Protein AF-A0A920JBH3-F1 (afdb_monomer_lite)

Structure (mmCIF, N/CA/C/O backbone):
data_AF-A0A920JBH3-F1
#
_entry.id   AF-A0A920JBH3-F1
#
loop_
_atom_site.group_PDB
_atom_site.id
_atom_site.type_symbol
_atom_site.label_atom_id
_atom_site.label_alt_id
_atom_site.label_comp_id
_atom_site.label_asym_id
_atom_site.label_entity_id
_atom_site.label_seq_id
_atom_site.pdbx_PDB_ins_code
_atom_site.Cartn_x
_atom_site.Cartn_y
_atom_site.Cartn_z
_atom_site.occupancy
_atom_site.B_iso_or_equiv
_atom_site.auth_seq_id
_atom_site.auth_comp_id
_atom_site.auth_asym_id
_atom_site.auth_atom_id
_atom_site.pdbx_PDB_model_num
ATOM 1 N N . MET A 1 1 ? -17.478 15.682 -14.524 1.00 38.59 1 MET A N 1
ATOM 2 C CA . MET A 1 1 ? -17.113 14.750 -15.612 1.00 38.59 1 MET A CA 1
ATOM 3 C C . MET A 1 1 ? -15.643 14.984 -15.929 1.00 38.59 1 MET A C 1
ATOM 5 O O . MET A 1 1 ? -15.339 15.955 -16.601 1.00 38.59 1 MET A O 1
ATOM 9 N N . PHE A 1 2 ? -14.725 14.195 -15.364 1.00 44.09 2 PHE A N 1
ATOM 10 C CA . PHE A 1 2 ? -13.291 14.350 -15.638 1.00 44.09 2 PHE A CA 1
ATOM 11 C C . PHE A 1 2 ? -12.871 13.311 -16.674 1.00 44.09 2 PHE A C 1
ATOM 13 O O . PHE A 1 2 ? -12.937 12.107 -16.431 1.00 44.09 2 PHE A O 1
ATOM 20 N N . ARG A 1 3 ? -12.519 13.805 -17.860 1.00 45.78 3 ARG A N 1
ATOM 21 C CA . ARG A 1 3 ? -11.982 13.030 -18.974 1.00 45.78 3 ARG A CA 1
ATOM 22 C C . ARG A 1 3 ? -10.518 12.743 -18.649 1.00 45.78 3 ARG A C 1
ATOM 24 O O . ARG A 1 3 ? -9.724 13.668 -18.543 1.00 45.78 3 ARG A O 1
ATOM 31 N N . VAL A 1 4 ? -10.181 11.476 -18.437 1.00 52.28 4 VAL A N 1
ATOM 32 C CA . VAL A 1 4 ? -8.785 11.058 -18.287 1.00 52.28 4 VAL A CA 1
ATOM 33 C C . VAL A 1 4 ? -8.226 10.916 -19.695 1.00 52.28 4 VAL A C 1
ATOM 35 O O . VAL A 1 4 ? -8.538 9.954 -20.396 1.00 52.28 4 VAL A O 1
ATOM 38 N N . GLU A 1 5 ? -7.471 11.914 -20.140 1.00 49.44 5 GLU A N 1
ATOM 39 C CA . GLU A 1 5 ? -6.685 11.790 -21.362 1.00 49.44 5 GLU A CA 1
ATOM 40 C C . GLU A 1 5 ? -5.556 10.783 -21.129 1.00 49.44 5 GLU A C 1
ATOM 42 O O . GLU A 1 5 ? -4.867 10.806 -20.107 1.00 49.44 5 GLU A O 1
ATOM 47 N N . ALA A 1 6 ? -5.407 9.847 -22.063 1.00 53.47 6 ALA A N 1
ATOM 48 C CA . ALA A 1 6 ? -4.356 8.846 -22.030 1.00 53.47 6 ALA A CA 1
ATOM 49 C C . ALA A 1 6 ? -3.011 9.525 -22.321 1.00 53.47 6 ALA A C 1
ATOM 51 O O . ALA A 1 6 ? -2.608 9.650 -23.475 1.00 53.47 6 ALA A O 1
ATOM 52 N N . PHE A 1 7 ? -2.312 9.982 -21.282 1.00 51.44 7 PHE A N 1
ATOM 53 C CA . PHE A 1 7 ? -0.959 10.500 -21.446 1.00 51.44 7 PHE A CA 1
ATOM 54 C C . PHE A 1 7 ? 0.027 9.350 -21.712 1.00 51.44 7 PHE A C 1
ATOM 56 O O . PHE A 1 7 ? 0.104 8.408 -20.915 1.00 51.44 7 PHE A O 1
ATOM 63 N N . PRO A 1 8 ? 0.859 9.427 -22.764 1.00 47.41 8 PRO A N 1
ATOM 64 C CA . PRO A 1 8 ? 1.943 8.481 -23.000 1.00 47.41 8 PRO A CA 1
ATOM 65 C C . PRO A 1 8 ? 3.131 8.766 -22.053 1.00 47.41 8 PRO A C 1
ATOM 67 O O . PRO A 1 8 ? 4.240 9.057 -22.487 1.00 47.41 8 PRO A O 1
ATOM 70 N N . PHE A 1 9 ? 2.924 8.665 -20.734 1.00 51.50 9 PHE A N 1
ATOM 71 C CA . PHE A 1 9 ? 3.969 8.863 -19.709 1.00 51.50 9 PHE A CA 1
ATOM 72 C C . PHE A 1 9 ? 4.961 7.689 -19.597 1.00 51.50 9 PHE A C 1
ATOM 74 O O . PHE A 1 9 ? 5.980 7.792 -18.913 1.00 51.50 9 PHE A O 1
ATOM 81 N N . ALA A 1 10 ? 4.713 6.574 -20.292 1.00 43.84 10 ALA A N 1
ATOM 82 C CA . ALA A 1 10 ? 5.486 5.337 -20.152 1.00 43.84 10 ALA A CA 1
ATOM 83 C C . ALA A 1 10 ? 6.958 5.427 -20.619 1.00 43.84 10 ALA A C 1
ATOM 85 O O . ALA A 1 10 ? 7.734 4.512 -20.337 1.00 43.84 10 ALA A O 1
ATOM 86 N N . ARG A 1 11 ? 7.372 6.508 -21.304 1.00 49.06 11 ARG A N 1
ATOM 87 C CA . ARG A 1 11 ? 8.776 6.722 -21.717 1.00 49.06 11 ARG A CA 1
ATOM 88 C C . ARG A 1 11 ? 9.560 7.734 -20.879 1.00 49.06 11 ARG A C 1
ATOM 90 O O . ARG A 1 11 ? 10.778 7.728 -20.996 1.00 49.06 11 ARG A O 1
ATOM 97 N N . ILE A 1 12 ? 8.922 8.576 -20.060 1.00 59.72 12 ILE A N 1
ATOM 98 C CA . ILE A 1 12 ? 9.591 9.788 -19.545 1.00 59.72 12 ILE A CA 1
ATOM 99 C C . ILE A 1 12 ? 10.060 9.654 -18.090 1.00 59.72 12 ILE A C 1
ATOM 101 O O . ILE A 1 12 ? 11.120 10.175 -17.766 1.00 59.72 12 ILE A O 1
ATOM 105 N N . ASN A 1 13 ? 9.380 8.892 -17.223 1.00 73.62 13 ASN A N 1
ATOM 106 C CA . ASN A 1 13 ? 9.928 8.579 -15.897 1.00 73.62 13 ASN A CA 1
ATOM 107 C C . ASN A 1 13 ? 9.250 7.345 -15.272 1.00 73.62 13 ASN A C 1
ATOM 109 O O . ASN A 1 13 ? 8.130 7.415 -14.765 1.00 73.62 13 ASN A O 1
ATOM 113 N N . ARG A 1 14 ? 9.928 6.189 -15.299 1.00 80.69 14 ARG A N 1
ATOM 114 C CA . ARG A 1 14 ? 9.395 4.944 -14.711 1.00 80.69 14 ARG A CA 1
ATOM 115 C C . ARG A 1 14 ? 9.203 5.034 -13.197 1.00 80.69 14 ARG A C 1
ATOM 117 O O . ARG A 1 14 ? 8.328 4.344 -12.673 1.00 80.69 14 ARG A O 1
ATOM 124 N N . ALA A 1 15 ? 10.005 5.842 -12.505 1.00 84.31 15 ALA A N 1
ATOM 125 C CA . ALA A 1 15 ? 9.876 6.025 -11.065 1.00 84.31 15 ALA A CA 1
ATOM 126 C C . ALA A 1 15 ? 8.589 6.794 -10.738 1.00 84.31 15 ALA A C 1
ATOM 128 O O . ALA A 1 15 ? 7.790 6.313 -9.940 1.00 84.31 15 ALA A O 1
ATOM 129 N N . GLU A 1 16 ? 8.317 7.890 -11.450 1.00 86.50 16 GLU A N 1
ATOM 130 C CA . GLU A 1 16 ? 7.069 8.653 -11.288 1.00 86.50 16 GLU A CA 1
ATOM 131 C C . GLU A 1 16 ? 5.837 7.834 -11.670 1.00 86.50 16 GLU A C 1
ATOM 133 O O . GLU A 1 16 ? 4.854 7.809 -10.933 1.00 86.50 16 GLU A O 1
ATOM 138 N N . ALA A 1 17 ? 5.898 7.077 -12.770 1.00 88.38 17 ALA A N 1
ATOM 139 C CA . ALA A 1 17 ? 4.810 6.170 -13.133 1.00 88.38 17 ALA A CA 1
ATOM 140 C C . ALA A 1 17 ? 4.532 5.140 -12.021 1.00 88.38 17 ALA A C 1
ATOM 142 O O . ALA A 1 17 ? 3.375 4.816 -11.753 1.00 88.38 17 ALA A O 1
ATOM 143 N N . THR A 1 18 ? 5.583 4.662 -11.346 1.00 91.56 18 THR A N 1
ATOM 144 C CA . THR A 1 18 ? 5.452 3.736 -10.213 1.00 91.56 18 THR A CA 1
ATOM 145 C C . THR A 1 18 ? 4.829 4.411 -9.001 1.00 91.56 18 THR A C 1
ATOM 147 O O . THR A 1 18 ? 3.878 3.879 -8.431 1.00 91.56 18 THR A O 1
ATOM 150 N N . ARG A 1 19 ? 5.307 5.605 -8.644 1.00 91.88 19 ARG A N 1
ATOM 151 C CA . ARG A 1 19 ? 4.762 6.409 -7.545 1.00 91.88 19 ARG A CA 1
ATOM 152 C C . ARG A 1 19 ? 3.273 6.692 -7.749 1.00 91.88 19 ARG A C 1
ATOM 154 O O . ARG A 1 19 ? 2.469 6.387 -6.870 1.00 91.88 19 ARG A O 1
ATOM 161 N N . HIS A 1 20 ? 2.890 7.175 -8.930 1.00 91.50 20 HIS A N 1
ATOM 162 C CA . HIS A 1 20 ? 1.489 7.429 -9.264 1.00 91.50 20 HIS A CA 1
ATOM 163 C C . HIS A 1 20 ? 0.642 6.159 -9.220 1.00 91.50 20 HIS A C 1
ATOM 165 O O . HIS A 1 20 ? -0.453 6.175 -8.665 1.00 91.50 20 HIS A O 1
ATOM 171 N N . PHE A 1 21 ? 1.137 5.041 -9.757 1.00 92.12 21 PHE A N 1
ATOM 172 C CA . PHE A 1 21 ? 0.408 3.777 -9.701 1.00 92.12 21 PHE A CA 1
ATOM 173 C C . PHE A 1 21 ? 0.181 3.306 -8.256 1.00 92.12 21 PHE A C 1
ATOM 175 O O . PHE A 1 21 ? -0.914 2.853 -7.914 1.00 92.12 21 PHE A O 1
ATOM 182 N N . ILE A 1 22 ? 1.183 3.447 -7.385 1.00 93.50 22 ILE A N 1
ATOM 183 C CA . ILE A 1 22 ? 1.056 3.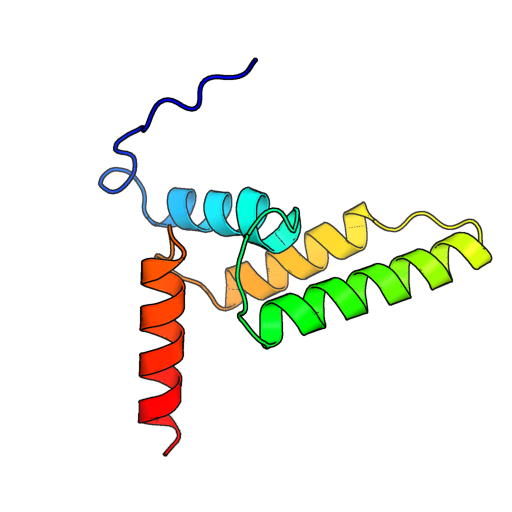124 -5.961 1.00 93.50 22 ILE A CA 1
ATOM 184 C C . ILE A 1 22 ? -0.024 3.995 -5.311 1.00 93.50 22 ILE A C 1
ATOM 186 O O . ILE A 1 22 ? -0.971 3.447 -4.746 1.00 93.50 22 ILE A O 1
ATOM 190 N N . GLN A 1 23 ? 0.074 5.319 -5.427 1.00 92.88 23 GLN A N 1
ATOM 191 C CA . GLN A 1 23 ? -0.845 6.252 -4.768 1.00 92.88 23 GLN A CA 1
ATOM 192 C C . GLN A 1 23 ? -2.276 6.132 -5.316 1.00 92.88 23 GLN A C 1
ATOM 194 O O . GLN A 1 23 ? -3.225 5.842 -4.582 1.00 92.88 23 GLN A O 1
ATOM 199 N N . GLU A 1 24 ? -2.436 6.273 -6.632 1.00 91.25 24 GLU A N 1
ATOM 200 C CA . GLU A 1 24 ? -3.747 6.407 -7.270 1.00 91.25 24 GLU A CA 1
ATOM 201 C C . GLU A 1 24 ? -4.467 5.081 -7.490 1.00 91.25 24 GLU A C 1
ATOM 203 O O . GLU A 1 24 ? -5.693 5.087 -7.625 1.00 91.25 24 GLU A O 1
ATOM 208 N N . ALA A 1 25 ? -3.761 3.947 -7.524 1.00 91.44 25 ALA A N 1
ATOM 209 C CA . ALA A 1 25 ? -4.389 2.644 -7.737 1.00 91.44 25 ALA A CA 1
ATOM 210 C C . ALA A 1 25 ? -4.368 1.765 -6.483 1.00 91.44 25 ALA A C 1
ATOM 212 O O . ALA A 1 25 ? -5.408 1.201 -6.120 1.00 91.44 25 ALA A O 1
ATOM 213 N N . LEU A 1 26 ? -3.206 1.624 -5.834 1.00 92.62 26 LEU A N 1
ATOM 214 C CA . LEU A 1 26 ? -3.046 0.700 -4.711 1.00 92.62 26 LEU A CA 1
ATOM 215 C C . LEU A 1 26 ? -3.513 1.310 -3.386 1.00 92.62 26 LEU A C 1
ATOM 217 O O . LEU A 1 26 ? -4.330 0.695 -2.703 1.00 92.62 26 LEU A O 1
ATOM 221 N N . VAL A 1 27 ? -3.026 2.498 -3.024 1.00 92.44 27 VAL A N 1
ATOM 222 C CA . VAL A 1 27 ? -3.332 3.166 -1.744 1.00 92.44 27 VAL A CA 1
ATOM 223 C C . VAL A 1 27 ? -4.775 3.663 -1.713 1.00 92.44 27 VAL A C 1
ATOM 225 O O . VAL A 1 27 ? -5.526 3.320 -0.797 1.00 92.44 27 VAL A O 1
ATOM 228 N N . SER A 1 28 ? -5.207 4.356 -2.771 1.00 88.12 28 SER A N 1
ATOM 229 C CA . SER A 1 28 ? -6.586 4.845 -2.923 1.00 88.12 28 SER A CA 1
ATOM 230 C C . SER A 1 28 ? -7.644 3.728 -2.978 1.00 88.12 28 SER A C 1
ATOM 232 O O . SER A 1 28 ? -8.845 3.985 -2.888 1.00 88.12 28 SER A O 1
ATOM 234 N N . GLY A 1 29 ? -7.224 2.477 -3.206 1.00 85.94 29 GLY A N 1
ATOM 235 C CA . GLY A 1 29 ? -8.116 1.331 -3.355 1.00 85.94 29 GLY A CA 1
ATOM 236 C C . GLY A 1 29 ? -8.923 1.308 -4.661 1.00 85.94 29 GLY A C 1
ATOM 237 O O . GLY A 1 29 ? -9.839 0.488 -4.787 1.00 85.94 29 GLY A O 1
ATOM 238 N N . ARG A 1 30 ? -8.611 2.177 -5.635 1.00 85.00 30 ARG A N 1
ATOM 239 C CA . ARG A 1 30 ? -9.344 2.298 -6.913 1.00 85.00 30 ARG A CA 1
ATOM 240 C C . ARG A 1 30 ? -9.015 1.202 -7.927 1.00 85.00 30 ARG A C 1
ATOM 242 O O . ARG A 1 30 ? -9.721 1.066 -8.929 1.00 85.00 30 ARG A O 1
ATOM 249 N N . LEU A 1 31 ? -7.979 0.395 -7.688 1.00 85.69 31 LEU A N 1
ATOM 250 C CA . LEU A 1 31 ? -7.624 -0.699 -8.585 1.00 85.69 31 LEU A CA 1
ATOM 251 C C . LEU A 1 31 ? -8.745 -1.754 -8.647 1.00 85.69 31 LEU A C 1
ATOM 253 O O . LEU A 1 31 ? -9.002 -2.490 -7.694 1.00 85.69 31 LEU A O 1
ATOM 257 N N . ARG A 1 32 ? -9.381 -1.899 -9.814 1.00 80.88 32 ARG A N 1
ATOM 258 C CA . ARG A 1 32 ? -10.346 -2.977 -10.084 1.00 80.88 32 ARG A CA 1
ATOM 259 C C . ARG A 1 32 ? -9.615 -4.289 -10.376 1.00 80.88 32 ARG A C 1
ATOM 261 O O . ARG A 1 32 ? -9.526 -4.723 -11.519 1.00 80.88 32 ARG A O 1
ATOM 268 N N . SER A 1 33 ? -9.066 -4.910 -9.335 1.00 82.31 33 SER A N 1
ATOM 269 C CA . SER A 1 33 ? -8.295 -6.150 -9.446 1.00 82.31 33 SER A CA 1
ATOM 270 C C . SER A 1 33 ? -8.779 -7.237 -8.490 1.00 82.31 33 SER A C 1
ATOM 272 O O . SER A 1 33 ? -9.200 -6.968 -7.367 1.00 82.31 33 SER A O 1
ATOM 274 N N . ARG A 1 34 ? -8.674 -8.495 -8.935 1.00 83.62 34 ARG A N 1
ATOM 275 C CA . ARG A 1 34 ? -8.951 -9.698 -8.130 1.00 83.62 34 ARG A CA 1
ATOM 276 C C . ARG A 1 34 ? -7.704 -10.251 -7.433 1.00 83.62 34 ARG A C 1
ATOM 278 O O . ARG A 1 34 ? -7.741 -11.365 -6.919 1.00 83.62 34 ARG A O 1
ATOM 285 N N . LEU A 1 35 ? -6.603 -9.497 -7.422 1.00 88.12 35 LEU A N 1
ATOM 286 C CA . LEU A 1 35 ? -5.355 -9.913 -6.785 1.00 88.12 35 LEU A CA 1
ATOM 287 C C . LEU A 1 35 ? -5.583 -10.214 -5.288 1.00 88.12 35 LEU A C 1
ATOM 289 O O . LEU A 1 35 ? -6.057 -9.332 -4.566 1.00 88.12 35 LEU A O 1
ATOM 293 N N . PRO A 1 36 ? -5.243 -11.427 -4.801 1.00 87.88 36 PRO A N 1
ATOM 294 C CA . PRO A 1 36 ? -5.525 -11.826 -3.422 1.00 87.88 36 PRO A CA 1
ATOM 295 C C . PRO A 1 36 ? -4.917 -10.886 -2.378 1.00 87.88 36 PRO A C 1
ATOM 297 O O . PRO A 1 36 ? -5.619 -10.454 -1.468 1.00 87.88 36 PRO A O 1
ATOM 300 N N . PHE A 1 37 ? -3.648 -10.492 -2.548 1.00 89.38 37 PHE A N 1
ATOM 301 C CA . PHE A 1 37 ? -2.989 -9.575 -1.611 1.00 89.38 37 PHE A CA 1
ATOM 302 C C . PHE A 1 37 ? -3.692 -8.212 -1.558 1.00 89.38 37 PHE A C 1
ATOM 304 O O . PHE A 1 37 ? -3.838 -7.639 -0.488 1.00 89.38 37 PHE A O 1
ATOM 311 N N . PHE A 1 38 ? -4.179 -7.704 -2.695 1.00 90.31 38 PHE A N 1
ATOM 312 C CA . PHE A 1 38 ? -4.839 -6.402 -2.756 1.00 90.31 38 PHE A CA 1
ATOM 313 C C . PHE A 1 38 ? -6.169 -6.423 -1.995 1.00 90.31 38 PHE A C 1
ATOM 315 O O . PHE A 1 38 ? -6.466 -5.513 -1.223 1.00 90.31 38 PHE A O 1
ATOM 322 N N . ARG A 1 39 ? -6.941 -7.509 -2.142 1.00 90.81 39 ARG A N 1
ATOM 323 C CA . ARG A 1 39 ? -8.166 -7.725 -1.359 1.00 90.81 39 ARG A CA 1
ATOM 324 C C . ARG A 1 39 ? -7.873 -7.817 0.137 1.00 90.81 39 ARG A C 1
ATOM 326 O O . ARG A 1 39 ? -8.592 -7.207 0.924 1.00 90.81 39 ARG A O 1
ATOM 333 N N . ASN A 1 40 ? -6.829 -8.553 0.513 1.00 91.56 40 ASN A N 1
ATOM 334 C CA . ASN A 1 40 ? -6.442 -8.727 1.911 1.00 91.56 40 ASN A CA 1
ATOM 335 C C . ASN A 1 40 ? -5.987 -7.404 2.535 1.00 91.56 40 ASN A C 1
ATOM 337 O O . ASN A 1 40 ? -6.473 -7.050 3.603 1.00 91.56 40 ASN A O 1
ATOM 341 N N . ASN A 1 41 ? -5.148 -6.634 1.838 1.00 91.75 41 ASN A N 1
ATOM 342 C CA . ASN A 1 41 ? -4.674 -5.331 2.307 1.00 91.75 41 ASN A CA 1
ATOM 343 C C . ASN A 1 41 ? -5.829 -4.340 2.471 1.00 91.75 41 ASN A C 1
ATOM 345 O O . ASN A 1 41 ? -5.933 -3.681 3.501 1.00 91.75 41 ASN A O 1
ATOM 349 N N . ARG A 1 42 ? -6.754 -4.286 1.503 1.00 91.31 42 ARG A N 1
ATOM 350 C CA . ARG A 1 42 ? -7.948 -3.438 1.612 1.00 91.31 42 ARG A CA 1
ATOM 351 C C . ARG A 1 42 ? -8.815 -3.836 2.805 1.00 91.31 42 ARG A C 1
ATOM 353 O O . ARG A 1 42 ? -9.290 -2.962 3.523 1.00 91.31 42 ARG A O 1
ATOM 360 N N . LYS A 1 43 ? -9.018 -5.139 3.023 1.00 92.88 43 LYS A N 1
ATOM 361 C CA . LYS A 1 43 ? -9.772 -5.643 4.176 1.00 92.88 43 LYS A CA 1
ATOM 362 C C . LYS A 1 43 ? -9.090 -5.266 5.494 1.00 92.88 43 LYS A C 1
ATOM 364 O O . LYS A 1 43 ? -9.772 -4.779 6.386 1.00 92.88 43 LYS A O 1
ATOM 369 N N . LEU A 1 44 ? -7.773 -5.440 5.593 1.00 94.06 44 LEU A N 1
ATOM 370 C CA . LEU A 1 44 ? -6.996 -5.085 6.782 1.00 94.06 44 LEU A CA 1
ATOM 371 C C . LEU A 1 44 ? -7.083 -3.584 7.086 1.00 94.06 44 LEU A C 1
ATOM 373 O O . LEU A 1 44 ? -7.384 -3.210 8.213 1.00 94.06 44 LEU A O 1
ATOM 377 N N . LYS A 1 45 ? -6.900 -2.724 6.077 1.00 93.06 45 LYS A N 1
ATOM 378 C CA . LYS A 1 45 ? -7.035 -1.269 6.239 1.00 93.06 45 LYS A CA 1
ATOM 379 C C . LYS A 1 45 ? -8.423 -0.882 6.753 1.00 93.06 45 LYS A C 1
ATOM 381 O O . LYS A 1 45 ? -8.523 -0.099 7.686 1.00 93.06 45 LYS A O 1
ATOM 386 N N . GLN A 1 46 ? -9.484 -1.457 6.185 1.00 93.69 46 GLN A N 1
ATOM 387 C CA . GLN A 1 46 ? -10.852 -1.197 6.648 1.00 93.69 46 GLN A CA 1
ATOM 388 C C . GLN A 1 46 ? -11.064 -1.644 8.099 1.00 93.69 46 GLN A C 1
ATOM 390 O O . GLN A 1 46 ? -11.616 -0.890 8.885 1.00 93.69 46 GLN A O 1
ATOM 395 N N 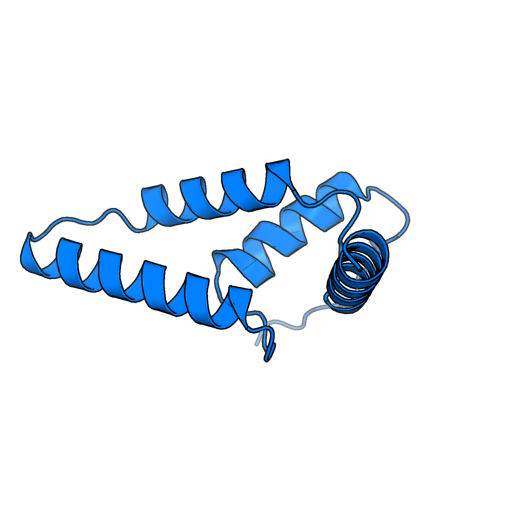. GLN A 1 47 ? -10.542 -2.810 8.488 1.00 95.44 47 GLN A N 1
ATOM 396 C CA . GLN A 1 47 ? -10.620 -3.272 9.877 1.00 95.44 47 GLN A CA 1
ATOM 397 C C . GLN A 1 47 ? -9.922 -2.321 10.858 1.00 95.44 47 GLN A C 1
ATOM 399 O O . GLN A 1 47 ? -10.442 -2.089 11.947 1.00 95.44 47 GLN A O 1
ATOM 404 N N . LEU A 1 48 ? -8.768 -1.765 10.479 1.00 94.69 48 LEU A N 1
ATOM 405 C CA . LEU A 1 48 ? -8.052 -0.782 11.297 1.00 94.69 48 LEU A CA 1
ATOM 406 C C . LEU A 1 48 ? -8.841 0.529 11.417 1.00 94.69 48 LEU A C 1
ATOM 408 O O . LEU A 1 48 ? -8.978 1.054 12.518 1.00 94.69 48 LEU A O 1
ATOM 412 N N . LEU A 1 49 ? -9.427 1.013 10.318 1.00 94.25 49 LEU A N 1
ATOM 413 C CA . LEU A 1 49 ? -10.283 2.205 10.330 1.00 94.25 49 LEU A CA 1
ATOM 414 C C . LEU A 1 49 ? -11.534 2.007 11.198 1.00 94.25 49 LEU A C 1
ATOM 416 O O . LEU A 1 49 ? -11.884 2.891 11.977 1.00 94.25 49 LEU A O 1
ATOM 420 N N . ASP A 1 50 ? -12.167 0.834 11.133 1.00 95.06 50 ASP A N 1
ATOM 421 C CA . ASP A 1 50 ? -13.315 0.489 11.979 1.00 95.06 50 ASP A CA 1
ATOM 422 C C . ASP A 1 50 ? -12.940 0.464 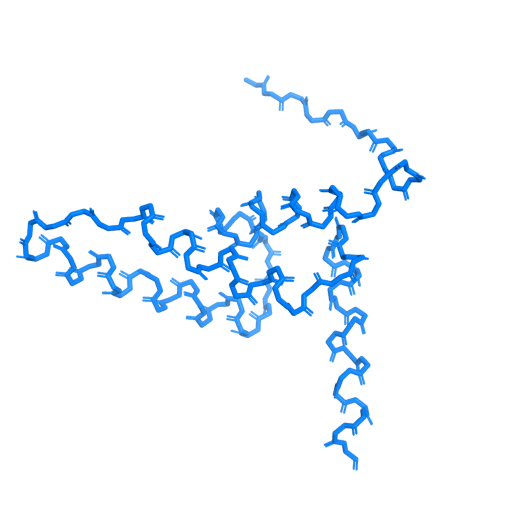13.471 1.00 95.06 50 ASP A C 1
ATOM 424 O O . ASP A 1 50 ? -13.745 0.824 14.335 1.00 95.06 50 ASP A O 1
ATOM 428 N N . GLN A 1 51 ? -11.724 0.019 13.800 1.00 94.81 51 GLN A N 1
ATOM 429 C CA . GLN A 1 51 ? -11.199 0.045 15.166 1.00 94.81 51 GLN A CA 1
ATOM 430 C C . GLN A 1 51 ? -10.904 1.474 15.633 1.00 94.81 51 GLN A C 1
ATOM 432 O O . GLN A 1 51 ? -11.302 1.842 16.738 1.00 94.81 51 GLN A O 1
ATOM 437 N N . ASP A 1 52 ? -10.270 2.290 14.793 1.00 93.31 52 ASP A N 1
ATOM 438 C CA . ASP A 1 52 ? -9.975 3.691 15.099 1.00 93.31 52 ASP A CA 1
ATOM 439 C C . ASP A 1 52 ? -11.261 4.511 15.294 1.00 93.31 52 ASP A C 1
ATOM 441 O O . ASP A 1 52 ? -11.359 5.285 16.250 1.00 93.31 52 ASP A O 1
ATOM 445 N N . ALA A 1 53 ? -12.292 4.271 14.476 1.00 93.06 53 ALA A N 1
ATOM 446 C CA . ALA A 1 53 ? -13.594 4.922 14.603 1.00 93.06 53 ALA A CA 1
ATOM 447 C C . ALA A 1 53 ? -14.250 4.656 15.970 1.00 93.06 53 ALA A C 1
ATOM 449 O O . ALA A 1 53 ? -14.796 5.575 16.585 1.00 93.06 53 ALA A O 1
ATOM 450 N N . LYS A 1 54 ? -14.135 3.428 16.502 1.00 93.94 54 LYS A N 1
ATOM 451 C CA . LYS A 1 54 ? -14.620 3.082 17.856 1.00 93.94 54 LYS A CA 1
ATOM 452 C C . LYS A 1 54 ? -13.901 3.867 18.951 1.00 93.94 54 LYS A C 1
ATOM 454 O O . LYS A 1 54 ? -14.506 4.194 19.967 1.00 93.94 54 LYS A O 1
ATOM 459 N N . LEU A 1 55 ? -12.628 4.187 18.731 1.00 94.56 55 LEU A N 1
ATOM 460 C CA . LEU A 1 55 ? -11.794 4.976 19.638 1.00 94.56 55 LEU A CA 1
ATOM 461 C C . LEU A 1 55 ? -11.879 6.487 19.366 1.00 94.56 55 LEU A C 1
ATOM 463 O O . LEU A 1 55 ? -11.173 7.257 20.013 1.00 94.56 55 LEU A O 1
ATOM 467 N N . ARG A 1 56 ? -12.729 6.921 18.418 1.00 91.25 56 ARG A N 1
ATOM 468 C CA . ARG A 1 56 ? -12.828 8.310 17.931 1.00 91.25 56 ARG A CA 1
ATOM 469 C C . ARG A 1 56 ? -11.485 8.878 17.462 1.00 91.25 56 ARG A C 1
ATOM 471 O O . ARG A 1 56 ? -11.222 10.072 17.590 1.00 91.25 56 ARG A O 1
ATOM 478 N N . ARG A 1 57 ? -10.633 8.016 16.914 1.00 92.75 57 ARG A N 1
ATOM 479 C CA . ARG A 1 57 ? -9.357 8.377 16.305 1.00 92.75 57 ARG A CA 1
ATOM 480 C C . ARG A 1 57 ? -9.517 8.393 14.788 1.00 92.75 57 ARG A C 1
ATOM 482 O O . ARG A 1 57 ? -10.285 7.614 14.238 1.00 92.75 57 ARG A O 1
ATOM 489 N N . ASN A 1 58 ? -8.771 9.258 14.110 1.00 90.69 58 ASN A N 1
ATOM 490 C CA . ASN A 1 58 ? -8.652 9.222 12.658 1.00 90.69 58 ASN A CA 1
ATOM 491 C C . ASN A 1 58 ? -7.176 9.064 12.277 1.00 90.69 58 ASN A C 1
ATOM 493 O O . ASN A 1 58 ? -6.397 10.000 12.445 1.00 90.69 58 ASN A O 1
ATOM 497 N N . ARG A 1 59 ? -6.794 7.870 11.807 1.00 93.06 59 ARG A N 1
ATOM 498 C CA . ARG A 1 59 ? -5.438 7.561 11.318 1.00 93.06 59 ARG A CA 1
ATOM 499 C C . ARG A 1 59 ? -5.410 7.212 9.836 1.00 93.06 59 ARG A C 1
ATOM 501 O O . ARG A 1 59 ? -4.470 6.567 9.382 1.00 93.06 59 ARG A O 1
ATOM 508 N N . GLU A 1 60 ? -6.429 7.595 9.075 1.00 92.25 60 GLU A N 1
ATOM 509 C CA . GLU A 1 60 ? -6.522 7.209 7.666 1.00 92.25 60 GLU A CA 1
ATOM 510 C C . GLU A 1 60 ? -5.273 7.617 6.871 1.00 92.25 60 GLU A C 1
ATOM 512 O O . GLU A 1 60 ? -4.702 6.792 6.161 1.00 92.25 60 GLU A O 1
ATOM 517 N N . HIS A 1 61 ? -4.769 8.832 7.099 1.00 93.62 61 HIS A N 1
ATOM 518 C CA . HIS A 1 61 ? -3.534 9.315 6.481 1.00 93.62 61 HIS A CA 1
ATOM 519 C C . HIS A 1 61 ? -2.277 8.537 6.911 1.00 93.62 61 HIS A C 1
ATOM 521 O O . HIS A 1 61 ? -1.423 8.269 6.068 1.00 93.62 61 HIS A O 1
ATOM 527 N N . ASP A 1 62 ? -2.166 8.128 8.182 1.00 94.56 62 ASP A N 1
ATOM 528 C CA . ASP A 1 62 ? -1.037 7.307 8.652 1.00 94.56 62 ASP A CA 1
ATOM 529 C C . ASP A 1 62 ? -1.037 5.935 7.959 1.00 94.56 62 ASP A C 1
ATOM 531 O O . ASP A 1 62 ? 0.011 5.416 7.572 1.00 94.56 62 ASP A O 1
ATOM 535 N N . LEU A 1 63 ? -2.224 5.336 7.809 1.00 94.00 63 LEU A N 1
ATOM 536 C CA . LEU A 1 63 ? -2.395 4.038 7.157 1.00 94.00 63 LEU A CA 1
ATOM 537 C C . LEU A 1 63 ? -2.085 4.124 5.659 1.00 94.00 63 LEU A C 1
ATOM 539 O O . LEU A 1 63 ? -1.455 3.213 5.118 1.00 94.00 63 LEU A O 1
ATOM 543 N N . ASP A 1 64 ? -2.475 5.219 5.005 1.00 94.69 64 ASP A N 1
ATOM 544 C CA . ASP A 1 64 ? -2.127 5.497 3.609 1.00 94.69 64 ASP A CA 1
ATOM 545 C C . ASP A 1 64 ? -0.620 5.620 3.416 1.00 94.69 64 ASP A C 1
ATOM 547 O O . ASP A 1 64 ? -0.059 4.947 2.549 1.00 94.69 64 ASP A O 1
ATOM 551 N N . ALA A 1 65 ? 0.044 6.407 4.265 1.00 94.75 65 ALA A N 1
ATOM 552 C CA . ALA A 1 65 ? 1.490 6.584 4.223 1.00 94.75 65 ALA A CA 1
ATOM 553 C C . ALA A 1 65 ? 2.236 5.261 4.471 1.00 94.75 65 ALA A C 1
ATOM 555 O O . ALA A 1 65 ? 3.186 4.933 3.756 1.00 94.75 65 ALA A O 1
ATOM 556 N N . ALA A 1 66 ? 1.779 4.454 5.435 1.00 94.88 66 ALA A N 1
ATOM 557 C CA . ALA A 1 66 ? 2.353 3.135 5.701 1.00 94.88 66 ALA A CA 1
ATOM 558 C C . ALA A 1 66 ? 2.185 2.182 4.503 1.00 94.88 66 ALA A C 1
ATOM 560 O O . ALA A 1 66 ? 3.112 1.449 4.144 1.00 94.88 66 ALA A O 1
ATOM 561 N N . GLN A 1 67 ? 1.020 2.207 3.852 1.00 94.56 67 GLN A N 1
ATOM 562 C CA . GLN A 1 67 ? 0.750 1.403 2.664 1.00 94.56 67 GLN A CA 1
ATOM 563 C C . GLN A 1 67 ? 1.585 1.865 1.455 1.00 94.56 67 GLN A C 1
ATOM 565 O O . GLN A 1 67 ? 2.098 1.026 0.711 1.00 94.56 67 GLN A O 1
ATOM 570 N N . GLU A 1 68 ? 1.765 3.175 1.267 1.00 95.00 68 GLU A N 1
ATOM 571 C CA . GLU A 1 68 ? 2.632 3.745 0.229 1.00 95.00 68 GLU A CA 1
ATOM 572 C C . GLU A 1 68 ? 4.094 3.327 0.420 1.00 95.00 68 GLU A C 1
ATOM 574 O O . GLU A 1 68 ? 4.726 2.849 -0.529 1.00 95.00 68 GLU A O 1
ATOM 579 N N . ALA A 1 69 ? 4.618 3.450 1.643 1.00 95.19 69 ALA A N 1
ATOM 580 C CA . ALA A 1 69 ? 5.984 3.054 1.974 1.00 95.19 69 ALA A CA 1
ATOM 581 C C . ALA A 1 69 ? 6.213 1.559 1.698 1.00 95.19 69 ALA A C 1
ATOM 583 O O . ALA A 1 69 ? 7.174 1.188 1.021 1.00 95.19 69 ALA A O 1
ATOM 584 N N . PHE A 1 70 ? 5.275 0.707 2.127 1.00 94.31 70 PHE A N 1
ATOM 585 C CA . PHE A 1 70 ? 5.330 -0.738 1.896 1.00 94.31 70 PHE A CA 1
ATOM 586 C C . PHE A 1 70 ? 5.442 -1.103 0.408 1.00 94.31 70 PHE A C 1
ATOM 588 O O . PHE A 1 70 ? 6.193 -2.018 0.046 1.00 94.31 70 PHE A O 1
ATOM 595 N N . TYR A 1 71 ? 4.689 -0.418 -0.460 1.00 93.50 71 TYR A N 1
ATOM 596 C CA . TYR A 1 71 ? 4.732 -0.668 -1.899 1.00 93.50 71 TYR A CA 1
ATOM 597 C C . TYR A 1 71 ? 5.960 -0.057 -2.570 1.00 93.50 71 TYR A C 1
ATOM 599 O O . TYR A 1 71 ? 6.531 -0.708 -3.442 1.00 93.50 71 TYR A O 1
ATOM 607 N N . THR A 1 72 ? 6.389 1.135 -2.157 1.00 93.12 72 THR A N 1
ATOM 608 C CA . THR A 1 72 ? 7.574 1.814 -2.710 1.00 93.12 72 THR A CA 1
ATOM 609 C C . THR A 1 72 ? 8.846 0.994 -2.502 1.00 93.12 72 THR A C 1
ATOM 611 O O . THR A 1 72 ? 9.676 0.906 -3.401 1.00 93.12 72 THR A O 1
ATOM 614 N N . GLU A 1 73 ? 8.964 0.318 -1.358 1.00 93.75 73 GLU A N 1
ATOM 615 C CA . GLU A 1 73 ? 10.082 -0.586 -1.059 1.00 93.75 73 GLU A CA 1
ATOM 616 C C . GLU A 1 73 ? 10.111 -1.832 -1.971 1.00 93.75 73 GLU A C 1
ATOM 618 O O . GLU A 1 73 ? 11.153 -2.449 -2.162 1.00 93.75 73 GLU A O 1
ATOM 623 N N . ARG A 1 74 ? 8.962 -2.249 -2.525 1.00 90.69 74 ARG A N 1
ATOM 624 C CA . ARG A 1 74 ? 8.810 -3.555 -3.202 1.00 90.69 74 ARG A CA 1
ATOM 625 C C . ARG A 1 74 ? 8.576 -3.466 -4.702 1.00 90.69 74 ARG A C 1
ATOM 627 O O . ARG A 1 74 ? 8.794 -4.462 -5.401 1.00 90.69 74 ARG A O 1
ATOM 634 N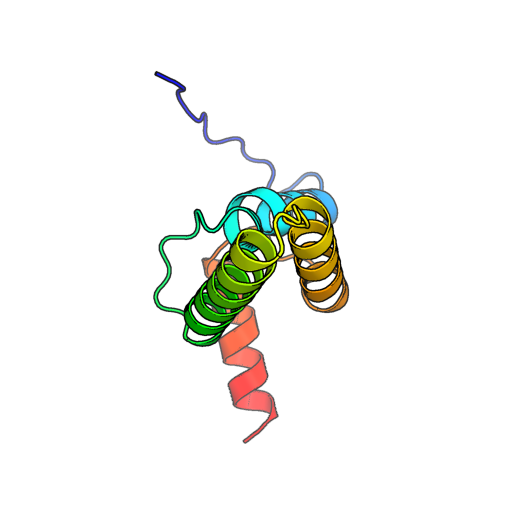 N . LEU A 1 75 ? 8.052 -2.343 -5.180 1.00 91.12 75 LEU A N 1
ATOM 635 C CA . LEU A 1 75 ? 7.644 -2.140 -6.561 1.00 91.12 75 LEU A CA 1
ATOM 636 C C . LEU A 1 75 ? 8.566 -1.113 -7.210 1.00 91.12 75 LEU A C 1
ATOM 638 O O . LEU A 1 75 ? 8.592 0.051 -6.824 1.00 91.12 75 LEU A O 1
ATOM 642 N N . HIS A 1 76 ? 9.271 -1.544 -8.252 1.00 89.38 76 HIS A N 1
ATOM 643 C CA . HIS A 1 76 ? 10.130 -0.682 -9.054 1.00 89.38 76 HIS A CA 1
ATOM 644 C C . HIS A 1 76 ? 9.793 -0.861 -10.532 1.00 89.38 76 HIS A C 1
ATOM 646 O O . HIS A 1 76 ? 9.723 -1.986 -11.029 1.00 89.38 76 HIS A O 1
ATOM 652 N N . GLY A 1 77 ? 9.568 0.249 -11.237 1.00 87.56 77 GLY A N 1
ATOM 653 C CA . GLY A 1 77 ? 9.235 0.235 -12.662 1.00 87.56 77 GLY A CA 1
ATOM 654 C C . GLY A 1 77 ? 7.855 -0.351 -12.980 1.00 87.56 77 GLY A C 1
ATOM 655 O O . GLY A 1 77 ? 7.679 -0.916 -14.057 1.00 87.56 77 GLY A O 1
ATOM 656 N N . ILE A 1 78 ? 6.895 -0.236 -12.056 1.00 90.12 78 ILE A N 1
ATOM 657 C CA . ILE A 1 78 ? 5.529 -0.759 -12.189 1.00 90.12 78 ILE A CA 1
ATOM 658 C C . ILE A 1 78 ? 4.564 0.407 -12.395 1.00 90.12 78 ILE A C 1
ATOM 660 O O . ILE A 1 78 ? 4.132 1.017 -11.427 1.00 90.12 78 ILE A O 1
ATOM 664 N N . GLY A 1 79 ? 4.196 0.702 -13.642 1.00 89.12 79 GLY A N 1
ATOM 665 C CA . GLY A 1 79 ? 3.238 1.775 -13.955 1.00 89.12 79 GLY A CA 1
ATOM 666 C C . GLY A 1 79 ? 1.807 1.290 -14.198 1.00 89.12 79 GLY A C 1
ATOM 667 O O . GLY A 1 79 ? 0.911 2.098 -14.430 1.00 89.12 79 GLY A O 1
ATOM 668 N N . SER A 1 80 ? 1.578 -0.027 -14.211 1.00 89.44 80 SER A N 1
ATOM 669 C CA . SER A 1 80 ? 0.299 -0.604 -14.622 1.00 89.44 80 SER A CA 1
ATOM 670 C C . SER A 1 80 ? -0.015 -1.939 -13.946 1.00 89.44 80 SER A C 1
ATOM 672 O O . SER A 1 80 ? 0.855 -2.642 -13.423 1.00 89.44 80 SER A O 1
ATOM 674 N N . ILE A 1 81 ? -1.283 -2.357 -14.037 1.00 89.00 81 ILE A N 1
ATOM 675 C CA . ILE A 1 81 ? -1.717 -3.688 -13.590 1.00 89.00 81 ILE A CA 1
ATOM 676 C C . ILE A 1 81 ? -1.056 -4.820 -14.396 1.00 89.00 81 ILE A C 1
ATOM 678 O O . ILE A 1 81 ? -0.855 -5.916 -13.872 1.00 89.00 81 ILE A O 1
ATOM 682 N N . HIS A 1 82 ? -0.705 -4.579 -15.664 1.00 88.81 82 HIS A N 1
ATOM 683 C CA . HIS A 1 82 ? -0.029 -5.568 -16.504 1.00 88.81 82 HIS A CA 1
ATOM 684 C C . HIS A 1 82 ? 1.399 -5.823 -16.009 1.00 88.81 82 HIS A C 1
ATOM 686 O O . HIS A 1 82 ? 1.789 -6.987 -15.873 1.00 88.81 82 HIS A O 1
ATOM 692 N N . ASP A 1 83 ? 2.126 -4.757 -15.661 1.00 89.50 83 ASP A N 1
ATOM 693 C CA . ASP A 1 83 ? 3.472 -4.836 -15.080 1.00 89.50 83 ASP A CA 1
ATOM 694 C C . ASP A 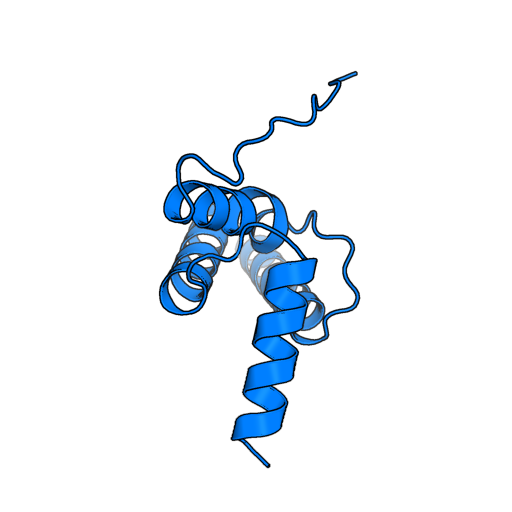1 83 ? 3.442 -5.539 -13.723 1.00 89.50 83 ASP A C 1
ATOM 696 O O . ASP A 1 83 ? 4.214 -6.466 -13.477 1.00 89.50 83 ASP A O 1
ATOM 700 N N . LEU A 1 84 ? 2.477 -5.175 -12.874 1.00 90.00 84 LEU A N 1
ATOM 701 C CA . LEU A 1 84 ? 2.274 -5.804 -11.573 1.00 90.00 84 LEU A CA 1
ATOM 702 C C . LEU A 1 84 ? 1.996 -7.309 -11.706 1.00 90.00 84 LEU A C 1
ATOM 704 O O . LEU A 1 84 ? 2.608 -8.125 -11.020 1.00 90.00 84 LEU A O 1
ATOM 708 N N . ASN A 1 85 ? 1.111 -7.706 -12.624 1.00 90.19 85 ASN A N 1
ATOM 709 C CA . ASN A 1 85 ? 0.836 -9.120 -12.887 1.00 90.19 85 ASN A CA 1
ATOM 710 C C . ASN A 1 85 ? 2.069 -9.860 -13.422 1.00 90.19 85 ASN A C 1
ATOM 712 O O . ASN A 1 85 ? 2.279 -11.022 -13.076 1.00 90.19 85 ASN A O 1
ATOM 716 N N . ARG A 1 86 ? 2.892 -9.216 -14.260 1.00 90.62 86 ARG A N 1
ATOM 717 C CA . ARG A 1 86 ? 4.157 -9.792 -14.738 1.00 90.62 86 ARG A CA 1
ATOM 718 C C . ARG A 1 86 ? 5.125 -10.021 -13.576 1.00 90.62 86 ARG A C 1
ATOM 720 O O . ARG A 1 86 ? 5.625 -11.135 -13.452 1.00 90.62 86 ARG A O 1
ATOM 727 N N . LEU A 1 87 ? 5.311 -9.030 -12.703 1.00 90.19 87 LEU A N 1
ATOM 728 C CA . LEU A 1 87 ? 6.163 -9.141 -11.516 1.00 90.19 87 LEU A CA 1
ATOM 729 C C . LEU A 1 87 ? 5.729 -10.305 -10.613 1.00 90.19 87 LEU A C 1
ATOM 731 O O . LEU A 1 87 ? 6.546 -11.133 -10.221 1.00 90.19 87 LEU A O 1
ATOM 735 N N . LEU A 1 88 ? 4.430 -10.405 -10.322 1.00 89.06 88 LEU A N 1
ATOM 736 C CA . LEU A 1 88 ? 3.884 -11.452 -9.454 1.00 89.06 88 LEU A CA 1
ATOM 737 C C . LEU A 1 88 ? 4.020 -12.854 -10.056 1.00 89.06 88 LEU A C 1
ATOM 739 O O . LEU A 1 88 ? 4.257 -13.815 -9.327 1.00 89.06 88 LEU A O 1
ATOM 743 N N . ARG A 1 89 ? 3.879 -12.985 -11.380 1.00 87.81 89 ARG A N 1
ATOM 744 C CA . ARG A 1 89 ? 4.119 -14.258 -12.073 1.00 87.81 89 ARG A CA 1
ATOM 745 C C . ARG A 1 89 ? 5.587 -14.668 -12.018 1.00 87.81 89 ARG A C 1
ATOM 747 O O . ARG A 1 89 ? 5.849 -15.846 -11.812 1.00 87.81 89 ARG A O 1
ATOM 754 N N . ASN A 1 90 ? 6.516 -13.727 -12.176 1.00 87.44 90 ASN A N 1
ATOM 755 C CA . ASN A 1 90 ? 7.949 -14.016 -12.104 1.00 87.44 90 ASN A CA 1
ATOM 756 C C . ASN A 1 90 ? 8.346 -14.473 -10.694 1.00 87.44 90 ASN A C 1
ATOM 758 O O . ASN A 1 90 ? 8.928 -15.541 -10.550 1.00 87.44 90 ASN A O 1
ATOM 762 N N . ARG A 1 91 ? 7.890 -13.768 -9.649 1.00 84.12 91 ARG A N 1
ATOM 763 C CA . ARG A 1 91 ? 8.143 -14.166 -8.251 1.00 84.12 91 ARG A CA 1
ATOM 764 C C . ARG A 1 91 ? 7.573 -15.542 -7.893 1.00 84.12 91 ARG A C 1
ATOM 766 O O . ARG A 1 91 ? 8.154 -16.249 -7.084 1.00 84.12 91 ARG A O 1
ATOM 773 N N . LYS A 1 92 ? 6.445 -15.942 -8.493 1.00 79.06 92 LYS A N 1
ATOM 774 C CA . LYS A 1 92 ? 5.900 -17.302 -8.323 1.00 79.06 92 LYS A CA 1
ATOM 775 C C . LYS A 1 92 ? 6.760 -18.391 -8.968 1.00 79.06 92 LYS A C 1
ATOM 777 O O . LYS A 1 92 ? 6.683 -19.523 -8.518 1.00 79.06 92 LYS A O 1
ATOM 782 N N . LYS A 1 93 ? 7.506 -18.072 -10.030 1.00 71.44 93 LYS A N 1
ATOM 783 C CA . LYS A 1 93 ? 8.386 -19.025 -10.724 1.00 71.44 93 LYS A CA 1
ATOM 784 C C . LYS A 1 93 ? 9.750 -19.173 -10.052 1.00 71.44 93 LYS A C 1
ATOM 786 O O . LYS A 1 93 ? 10.358 -20.215 -10.197 1.00 71.44 93 LYS A O 1
ATOM 791 N N . GLU A 1 94 ? 10.220 -18.141 -9.358 1.00 62.50 94 GLU A N 1
ATOM 792 C CA . GLU A 1 94 ? 11.511 -18.149 -8.648 1.00 62.50 94 GLU A CA 1
ATOM 793 C C . GLU A 1 94 ? 11.440 -18.836 -7.272 1.00 62.50 94 GLU A C 1
ATOM 795 O O . GLU A 1 94 ? 12.471 -19.176 -6.705 1.00 62.50 94 GLU A O 1
ATOM 800 N N . GLY A 1 95 ? 10.235 -19.022 -6.722 1.00 56.34 95 GLY A N 1
ATOM 801 C CA . GLY A 1 95 ? 9.999 -19.665 -5.424 1.00 56.34 95 GLY A CA 1
ATOM 802 C C . GLY A 1 95 ? 9.409 -21.077 -5.502 1.00 56.34 95 GLY A C 1
ATOM 803 O O . GLY A 1 95 ? 8.792 -21.506 -4.528 1.00 56.34 95 GLY A O 1
ATOM 804 N N . GLY A 1 96 ? 9.517 -21.747 -6.653 1.00 43.66 96 GLY A N 1
ATOM 805 C CA . GLY A 1 96 ? 9.143 -23.151 -6.856 1.00 43.66 96 GLY A CA 1
ATOM 806 C C . GLY A 1 96 ? 10.312 -23.922 -7.439 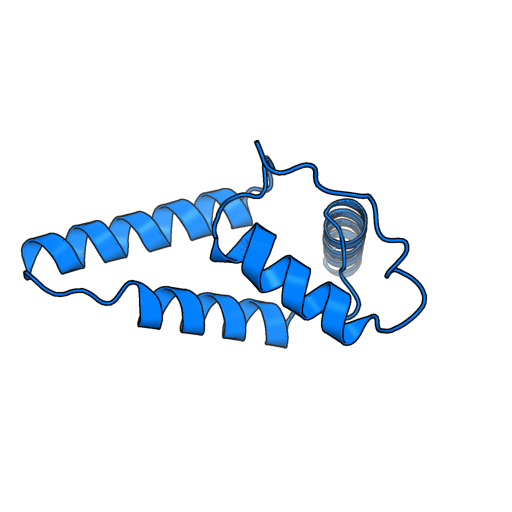1.00 43.66 96 GLY A C 1
ATOM 807 O O . GLY A 1 96 ? 10.416 -25.120 -7.111 1.00 43.66 96 GLY A O 1
#

Radius of gyration: 15.34 Å; chains: 1; bounding box: 29×38×43 Å

pLDDT: mean 83.96, std 15.44, range [38.59, 95.44]

Sequence (96 aa):
MFRVEAFPFARINRAEATRHFIQEALVSGRLRSRLPFFRNNRKLKQQLLDQDAKLRRNREHDLDAAQEAFYTERLHGIGSIHDLNRLLRNRKKEGG

Secondary structure (DSSP, 8-state):
--------GGGT-HHHHHHHHIIIIIISS------HHHHHHHHHHHHHHHHHHHTT---HHHHHHHHHHHHHTT-SS--SHHHHHHHHHHHHHHT-

Foldseek 3Di:
DDDDDPDPCLPPDLLVLQLCCQQVPQLVVPPPDPPPVSVVLVVVLVVVCVVCVVVVHDCSVVSSVVSSVVSSVPDGSDNDPVSVVVVVVVVVVVVD